Protein AF-W6XVP8-F1 (afdb_monomer_lite)

Foldseek 3Di:
DVVVVVVVVVVVVVCCCVVPCCPPPNVCCCVVPVNVVVVVVQDPVNVCVVPDDDPVVVVVVVVVVVVVVVVVVVVVVVCVVVVVVVD

InterPro domains:
  IPR020850 GTPase effector domain [PS51388] (1-86)

Sequence (87 aa):
ERAFYKDEIKYFVNAITKAVIERHLVAPLPKIILSPLVVTQVSEKEVDFVAAESPEITQQRLHLESRKSMLEKGLETFRETIGGLQR

Secondary structure (DSSP, 8-state):
-HHHHHHHHHHHHHHHIIIIIIIIIITTHHHHTS-HHHHHH--HHHHHHHHPPPHHHHHHHHHHHHHHHHHHHHHHHHHHHHHHTT-

Organism: Cochliobolus carbonum (strain 26-R-13) (NCBI:txid930089)

pLDDT: mean 89.01, std 11.64, range [47.59, 98.38]

Radius of gyration: 31.43 Å; chains: 1; bounding box: 62×31×89 Å

Structure (mmCIF, N/CA/C/O backbone):
data_AF-W6XVP8-F1
#
_entry.id   AF-W6XVP8-F1
#
loop_
_atom_site.group_PDB
_atom_site.id
_atom_site.type_symbol
_atom_site.label_atom_id
_atom_site.label_alt_id
_atom_site.label_comp_id
_atom_site.label_asym_id
_atom_site.label_entity_id
_atom_site.label_seq_id
_atom_site.pdbx_PDB_ins_code
_atom_site.Cartn_x
_atom_site.Cartn_y
_atom_site.Cartn_z
_atom_site.occupancy
_atom_site.B_iso_or_equiv
_atom_site.auth_seq_id
_atom_site.auth_comp_id
_atom_site.auth_asym_id
_atom_site.auth_atom_id
_atom_site.pdbx_PDB_model_num
ATOM 1 N N . GLU A 1 1 ? 27.264 17.119 -44.736 1.00 56.19 1 GLU A N 1
ATOM 2 C CA . GLU A 1 1 ? 27.313 15.846 -43.974 1.00 56.19 1 GLU A CA 1
ATOM 3 C C . GLU A 1 1 ? 27.020 15.984 -42.475 1.00 56.19 1 GLU A C 1
ATOM 5 O O . GLU A 1 1 ? 26.127 15.298 -42.001 1.00 56.19 1 GLU A O 1
ATOM 10 N N . ARG A 1 2 ? 27.661 16.892 -41.716 1.00 62.56 2 ARG A N 1
ATOM 11 C CA . ARG A 1 2 ? 27.416 17.033 -40.255 1.00 62.56 2 ARG A CA 1
ATOM 12 C C . ARG A 1 2 ? 25.971 17.377 -3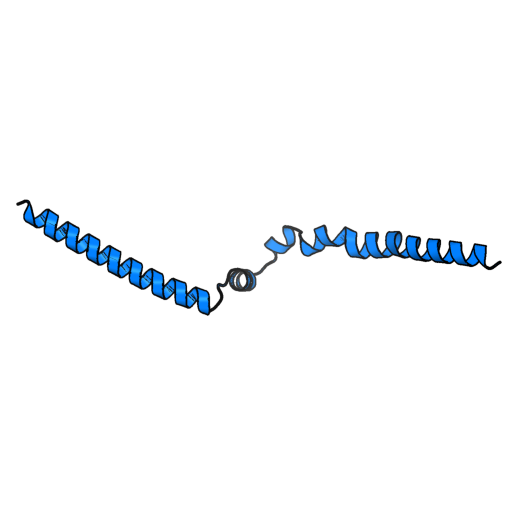9.846 1.00 62.56 2 ARG A C 1
ATOM 14 O O . ARG A 1 2 ? 25.542 16.977 -38.769 1.00 62.56 2 ARG A O 1
ATOM 21 N N . ALA A 1 3 ? 25.233 18.120 -40.675 1.00 67.81 3 ALA A N 1
ATOM 22 C CA . ALA A 1 3 ? 23.846 18.502 -40.385 1.00 67.81 3 ALA A CA 1
ATOM 23 C C . ALA A 1 3 ? 22.877 17.311 -40.490 1.00 67.81 3 ALA A C 1
ATOM 25 O O . ALA A 1 3 ? 22.086 17.099 -39.580 1.00 67.81 3 ALA A O 1
ATOM 26 N N . PHE A 1 4 ? 23.024 16.485 -41.532 1.00 69.38 4 PHE A N 1
ATOM 27 C CA . PHE A 1 4 ? 22.229 15.269 -41.725 1.00 69.38 4 PHE A CA 1
ATOM 28 C C . PHE A 1 4 ? 22.376 14.319 -40.530 1.00 69.38 4 PHE A C 1
ATOM 30 O O . PHE A 1 4 ? 21.395 13.913 -39.922 1.00 69.38 4 PHE A O 1
ATOM 37 N N . TYR A 1 5 ? 23.615 14.081 -40.097 1.00 80.94 5 TYR A N 1
ATOM 38 C CA . TYR A 1 5 ? 23.892 13.229 -38.941 1.00 80.94 5 TYR A CA 1
ATOM 39 C C . TYR A 1 5 ? 23.283 13.759 -37.629 1.00 80.94 5 TYR A C 1
ATOM 41 O O . TYR A 1 5 ? 22.829 12.989 -36.785 1.00 80.94 5 TYR A O 1
ATOM 49 N N . LYS A 1 6 ? 23.232 15.086 -37.452 1.00 83.12 6 LYS A N 1
ATOM 50 C CA . LYS A 1 6 ? 22.630 15.713 -36.267 1.00 83.12 6 LYS A CA 1
ATOM 51 C C . LYS A 1 6 ? 21.118 15.492 -36.206 1.00 83.12 6 LYS A C 1
ATOM 53 O O . LYS A 1 6 ? 20.582 15.320 -35.112 1.00 83.12 6 LYS A O 1
ATOM 58 N N . ASP A 1 7 ? 20.440 15.526 -37.345 1.00 88.69 7 ASP A N 1
ATOM 59 C CA . ASP A 1 7 ? 18.990 15.347 -37.393 1.00 88.69 7 ASP A CA 1
ATOM 60 C C . ASP A 1 7 ? 18.595 13.865 -37.326 1.00 88.69 7 ASP A C 1
ATOM 62 O O . ASP A 1 7 ? 17.656 13.533 -36.603 1.00 88.69 7 ASP A O 1
ATOM 66 N N . GLU A 1 8 ? 19.391 12.968 -37.913 1.00 91.19 8 GLU A N 1
ATOM 67 C CA . GLU A 1 8 ? 19.237 11.514 -37.750 1.00 91.19 8 GLU A CA 1
ATOM 68 C C . GLU A 1 8 ? 19.387 11.066 -36.287 1.00 91.19 8 GLU A C 1
ATOM 70 O O . GLU A 1 8 ? 18.596 10.262 -35.798 1.00 91.19 8 GLU A O 1
ATOM 75 N N . ILE A 1 9 ? 20.333 11.636 -35.528 1.00 93.06 9 ILE A N 1
ATOM 76 C CA . ILE A 1 9 ? 20.458 11.338 -34.089 1.00 93.06 9 ILE A CA 1
ATOM 77 C C . ILE A 1 9 ? 19.205 11.764 -33.318 1.00 93.06 9 ILE A C 1
ATOM 79 O O . ILE A 1 9 ? 18.712 11.013 -32.476 1.00 93.06 9 ILE A O 1
ATOM 83 N N . LYS A 1 10 ? 18.672 12.963 -33.581 1.00 93.06 10 LYS A N 1
ATOM 84 C CA . LYS A 1 10 ? 17.443 13.424 -32.911 1.00 93.06 10 LYS A CA 1
ATOM 85 C C . LYS A 1 10 ? 16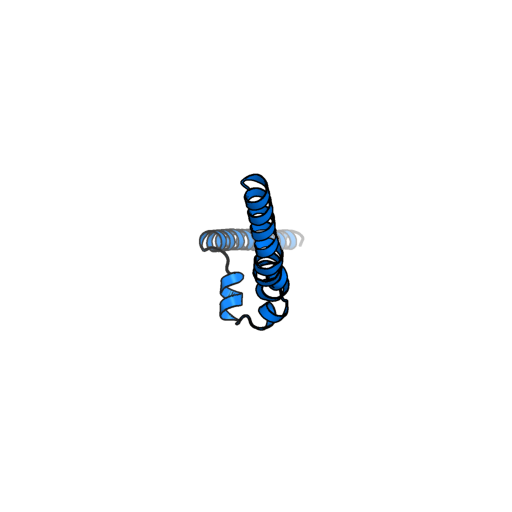.263 12.528 -33.263 1.00 93.06 10 LYS A C 1
ATOM 87 O O . LYS A 1 10 ? 15.458 12.216 -32.387 1.00 93.06 10 LYS A O 1
ATOM 92 N N . TYR A 1 11 ? 16.167 12.125 -34.530 1.00 94.62 11 TYR A N 1
ATOM 93 C CA . TYR A 1 11 ? 15.145 11.197 -34.985 1.00 94.62 11 TYR A CA 1
ATOM 94 C C . TYR A 1 11 ? 15.269 9.855 -34.265 1.00 94.62 11 TYR A C 1
ATOM 96 O O . TYR A 1 11 ? 14.281 9.390 -33.705 1.00 94.62 11 TYR A O 1
ATOM 104 N N . PHE A 1 12 ? 16.474 9.288 -34.192 1.00 95.12 12 PHE A N 1
ATOM 105 C CA . PHE A 1 12 ? 16.739 8.040 -33.483 1.00 95.12 12 PHE A CA 1
ATOM 106 C C . PHE A 1 12 ? 16.324 8.118 -32.011 1.00 95.12 12 PHE A C 1
ATOM 108 O O . PHE A 1 12 ? 15.558 7.276 -31.546 1.00 95.12 12 PHE A O 1
ATOM 115 N N . VAL A 1 13 ? 16.755 9.159 -31.290 1.00 96.12 13 VAL A N 1
ATOM 116 C CA . VAL A 1 13 ? 16.376 9.353 -29.881 1.00 96.12 13 VAL A CA 1
ATOM 117 C C . VAL A 1 13 ? 14.857 9.433 -29.742 1.00 96.12 13 VAL A C 1
ATOM 119 O O . VAL A 1 13 ? 14.277 8.726 -28.926 1.00 96.12 13 VAL A O 1
ATOM 122 N N . ASN A 1 14 ? 14.191 10.237 -30.571 1.00 96.06 14 ASN A N 1
ATOM 123 C CA . ASN A 1 14 ? 12.737 10.378 -30.535 1.00 96.06 14 ASN A CA 1
ATOM 124 C C . ASN A 1 14 ? 12.010 9.064 -30.880 1.00 96.06 14 ASN A C 1
ATOM 126 O O . ASN A 1 14 ? 11.005 8.732 -30.253 1.00 96.06 14 ASN A O 1
ATOM 130 N N . ALA A 1 15 ? 12.523 8.304 -31.847 1.00 96.31 15 ALA A N 1
ATOM 131 C CA . ALA A 1 15 ? 11.971 7.016 -32.240 1.00 96.31 15 ALA A CA 1
ATOM 132 C C . ALA A 1 15 ? 12.083 5.998 -31.102 1.00 96.31 15 ALA A C 1
ATOM 134 O O . ALA A 1 15 ? 11.090 5.354 -30.776 1.00 96.31 15 ALA A O 1
ATOM 135 N N . ILE A 1 16 ? 13.240 5.899 -30.444 1.00 97.31 16 ILE A N 1
ATOM 136 C CA . ILE A 1 16 ? 13.423 5.005 -29.294 1.00 97.31 16 ILE A CA 1
ATOM 137 C C . ILE A 1 16 ? 12.543 5.436 -28.119 1.00 97.31 16 ILE A C 1
ATOM 139 O O . ILE A 1 16 ? 11.854 4.598 -27.536 1.00 97.31 16 ILE A O 1
ATOM 143 N N . THR A 1 17 ? 12.495 6.731 -27.803 1.00 97.44 17 THR A N 1
ATOM 144 C CA . THR A 1 17 ? 11.649 7.234 -26.715 1.00 97.44 17 THR A CA 1
ATOM 145 C C . THR A 1 17 ? 10.185 6.870 -26.942 1.00 97.44 17 THR A C 1
ATOM 147 O O . THR A 1 17 ? 9.565 6.274 -26.067 1.00 97.44 17 THR A O 1
ATOM 150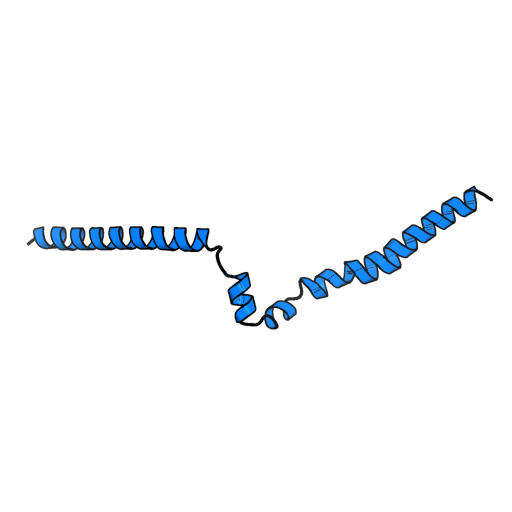 N N . LYS A 1 18 ? 9.636 7.130 -28.130 1.00 95.50 18 LYS A N 1
ATOM 151 C CA . LYS A 1 18 ? 8.214 6.872 -28.402 1.00 95.50 18 LYS A CA 1
ATOM 152 C C . LYS A 1 18 ? 7.905 5.394 -28.605 1.00 95.50 18 LYS A C 1
ATOM 154 O O . LYS A 1 18 ? 6.964 4.854 -28.026 1.00 95.50 18 LYS A O 1
ATOM 159 N N . ALA A 1 19 ? 8.676 4.732 -29.461 1.00 95.25 19 ALA A N 1
ATOM 160 C CA . ALA A 1 19 ? 8.365 3.374 -29.883 1.00 95.25 19 ALA A CA 1
ATOM 161 C C . ALA A 1 19 ? 8.739 2.338 -28.826 1.00 95.25 19 ALA A C 1
ATOM 163 O O . ALA A 1 19 ? 8.078 1.308 -28.759 1.00 95.25 19 ALA A O 1
ATOM 164 N N . VAL A 1 20 ? 9.765 2.599 -28.011 1.00 95.31 20 VAL A N 1
ATOM 165 C CA . VAL A 1 20 ? 10.262 1.643 -27.017 1.00 95.31 20 VAL A CA 1
ATOM 166 C C . VAL A 1 20 ? 9.859 2.070 -25.614 1.00 95.31 20 VAL A C 1
ATOM 168 O O . VAL A 1 20 ? 9.112 1.353 -24.953 1.00 95.31 20 VAL A O 1
ATOM 171 N N . ILE A 1 21 ? 10.304 3.243 -25.161 1.00 95.88 21 ILE A N 1
ATOM 172 C CA . ILE A 1 21 ? 10.119 3.650 -23.762 1.00 95.88 21 ILE A CA 1
ATOM 173 C C . ILE A 1 21 ? 8.639 3.914 -23.474 1.00 95.88 21 ILE A C 1
ATOM 175 O O . ILE A 1 21 ? 8.040 3.243 -22.636 1.00 95.88 21 ILE A O 1
ATOM 179 N N . GLU A 1 22 ? 8.013 4.841 -24.194 1.00 95.94 22 GLU A N 1
ATOM 180 C CA . GLU A 1 22 ? 6.617 5.205 -23.952 1.00 95.94 22 GLU A CA 1
ATOM 181 C C . GLU A 1 22 ? 5.685 4.015 -24.190 1.00 95.94 22 GLU A C 1
ATOM 183 O O . GLU A 1 22 ? 4.847 3.706 -23.345 1.00 95.94 22 GLU A O 1
ATOM 188 N N . ARG A 1 23 ? 5.851 3.298 -25.306 1.00 94.75 23 ARG A N 1
ATOM 189 C CA . ARG A 1 23 ? 4.946 2.204 -25.678 1.00 94.75 23 ARG A CA 1
ATOM 190 C C . ARG A 1 23 ? 5.102 0.949 -24.821 1.00 94.75 23 ARG A C 1
ATOM 192 O O . ARG A 1 23 ? 4.091 0.328 -24.498 1.00 94.75 23 ARG A O 1
ATOM 199 N N . HIS A 1 24 ? 6.329 0.538 -24.503 1.00 93.44 24 HIS A N 1
ATOM 200 C CA . HIS A 1 24 ? 6.574 -0.758 -23.860 1.00 93.44 24 HIS A CA 1
ATOM 201 C C . HIS A 1 24 ? 6.928 -0.656 -22.382 1.00 93.44 24 HIS A C 1
ATOM 203 O O . HIS A 1 24 ? 6.703 -1.624 -21.663 1.00 93.44 24 HIS A O 1
ATOM 209 N N . LEU A 1 25 ? 7.437 0.487 -21.916 1.00 91.25 25 LEU A N 1
ATOM 210 C CA . LEU A 1 25 ? 7.768 0.670 -20.503 1.00 91.25 25 LEU A CA 1
ATOM 211 C C . LEU A 1 25 ? 6.705 1.478 -19.769 1.00 91.25 25 LEU A C 1
ATOM 213 O O . LEU A 1 25 ? 6.335 1.082 -18.675 1.00 91.25 25 LEU A O 1
ATOM 217 N N . VAL A 1 26 ? 6.189 2.567 -20.354 1.00 93.31 26 VAL A N 1
ATOM 218 C CA . VAL A 1 26 ? 5.270 3.486 -19.652 1.00 93.31 26 VAL A CA 1
ATOM 219 C C . VAL A 1 26 ? 3.798 3.114 -19.849 1.00 93.31 26 VAL A C 1
ATOM 221 O O . VAL A 1 26 ? 3.065 2.956 -18.874 1.00 93.31 26 VAL A O 1
ATOM 224 N N . ALA A 1 27 ? 3.346 2.943 -21.094 1.00 93.06 27 ALA A N 1
ATOM 225 C CA . ALA A 1 27 ? 1.942 2.675 -21.416 1.00 93.06 27 ALA A CA 1
ATOM 226 C C . ALA A 1 27 ? 1.355 1.414 -20.741 1.00 93.06 27 ALA A C 1
ATOM 228 O O . ALA A 1 27 ? 0.158 1.418 -20.441 1.00 93.06 27 ALA A O 1
ATOM 229 N N . PRO A 1 28 ? 2.130 0.343 -20.464 1.00 91.31 28 PRO A N 1
ATOM 230 C CA . PRO A 1 28 ? 1.608 -0.817 -19.743 1.00 91.31 28 PRO A CA 1
ATOM 231 C C . PRO A 1 28 ? 1.471 -0.616 -18.228 1.00 91.31 28 PRO A C 1
ATOM 233 O O . PRO A 1 28 ? 0.695 -1.345 -17.611 1.00 91.31 28 PRO A O 1
ATOM 236 N N . LEU A 1 29 ? 2.171 0.349 -17.613 1.00 89.12 29 LEU A N 1
ATOM 237 C CA . LEU A 1 29 ? 2.219 0.494 -16.148 1.00 89.12 29 LEU A CA 1
ATOM 238 C C . LEU A 1 29 ? 0.839 0.613 -15.495 1.00 89.12 29 LEU A C 1
ATOM 240 O O . LEU A 1 29 ? 0.620 -0.083 -14.506 1.00 89.12 29 LEU A O 1
ATOM 244 N N . PRO A 1 30 ? -0.130 1.385 -16.026 1.00 86.75 30 PRO A N 1
ATOM 245 C CA . PRO A 1 30 ? -1.458 1.447 -15.421 1.00 86.75 30 PRO A CA 1
ATOM 246 C C . PRO A 1 30 ? -2.168 0.087 -15.393 1.00 86.75 30 PRO A C 1
ATOM 248 O O . PRO A 1 30 ? -2.909 -0.201 -14.461 1.00 86.75 30 PRO A O 1
ATOM 251 N N . LYS A 1 31 ? -1.918 -0.779 -16.385 1.00 84.25 31 LYS A N 1
ATOM 252 C CA . LYS A 1 31 ? -2.492 -2.133 -16.440 1.00 84.25 31 LYS A CA 1
ATOM 253 C C . LYS A 1 31 ? -1.755 -3.136 -15.554 1.00 84.25 31 LYS A C 1
ATOM 255 O O . LYS A 1 31 ? -2.340 -4.152 -15.205 1.00 84.25 31 LYS A O 1
ATOM 260 N N . ILE A 1 32 ? -0.485 -2.894 -15.241 1.00 82.12 32 ILE A N 1
ATOM 261 C CA . ILE A 1 32 ? 0.339 -3.819 -14.451 1.00 82.12 32 ILE A CA 1
ATOM 262 C C . ILE A 1 32 ? 0.302 -3.442 -12.969 1.00 82.12 32 ILE A C 1
ATOM 264 O O . ILE A 1 32 ? 0.089 -4.302 -12.130 1.00 82.12 32 ILE A O 1
ATOM 268 N N . ILE A 1 33 ? 0.490 -2.162 -12.647 1.00 77.44 33 ILE A N 1
ATOM 269 C CA . ILE A 1 33 ? 0.659 -1.669 -11.273 1.00 77.44 33 ILE A CA 1
ATOM 270 C C . ILE A 1 33 ? -0.679 -1.244 -10.664 1.00 77.44 33 ILE A C 1
ATOM 272 O O . ILE A 1 33 ? -0.932 -1.495 -9.493 1.00 77.44 33 ILE A O 1
ATOM 276 N N . LEU A 1 34 ? -1.545 -0.601 -11.453 1.00 70.38 34 LEU A N 1
ATOM 277 C CA . LEU A 1 34 ? -2.802 -0.013 -10.972 1.00 70.38 34 LEU A CA 1
ATOM 278 C C . LEU A 1 34 ? -4.032 -0.843 -11.362 1.00 70.38 34 LEU A C 1
ATOM 280 O O . LEU A 1 34 ? -5.158 -0.349 -11.312 1.00 70.38 34 LEU A O 1
ATOM 284 N N . SER A 1 35 ? -3.834 -2.095 -11.781 1.00 82.38 35 SER A N 1
ATOM 285 C CA . SER A 1 35 ? -4.954 -2.953 -12.151 1.00 82.38 35 SER A CA 1
ATOM 286 C C . SER A 1 35 ? -5.691 -3.445 -10.905 1.00 82.38 35 SER A C 1
ATOM 288 O O . SER A 1 35 ? -5.069 -4.067 -10.042 1.00 82.38 35 SER A O 1
ATOM 290 N N . PRO A 1 36 ? -7.024 -3.273 -10.828 1.00 82.31 36 PRO A N 1
ATOM 291 C CA . PRO A 1 36 ? -7.833 -3.826 -9.742 1.00 82.31 36 PRO A CA 1
ATOM 292 C C . PRO A 1 36 ? -7.714 -5.350 -9.610 1.00 82.31 36 PRO A C 1
ATOM 294 O O . PRO A 1 36 ? -7.942 -5.893 -8.535 1.00 82.31 36 PRO A O 1
ATOM 297 N N . LEU A 1 37 ? -7.316 -6.048 -10.683 1.00 84.25 37 LEU A N 1
ATOM 298 C CA . LEU A 1 37 ? -7.062 -7.490 -10.640 1.00 84.25 37 LEU A CA 1
ATOM 299 C C . LEU A 1 37 ? -5.887 -7.836 -9.721 1.00 84.25 37 LEU A C 1
ATOM 301 O O . LEU A 1 37 ? -5.915 -8.883 -9.084 1.00 84.25 37 LEU A O 1
ATOM 305 N N . VAL A 1 38 ? -4.887 -6.958 -9.604 1.00 82.31 38 VAL A N 1
ATOM 306 C CA . VAL A 1 38 ? -3.765 -7.169 -8.679 1.00 82.31 38 VAL A CA 1
ATOM 307 C C . VAL A 1 38 ? -4.274 -7.188 -7.244 1.00 82.31 38 VAL A C 1
ATOM 309 O O . VAL A 1 38 ? -3.904 -8.082 -6.497 1.00 82.31 38 VAL A O 1
ATOM 312 N N . VAL A 1 39 ? -5.203 -6.292 -6.887 1.00 80.94 39 VAL A N 1
ATOM 313 C CA . VAL A 1 39 ? -5.818 -6.248 -5.548 1.00 80.94 39 VAL A CA 1
ATOM 314 C C . VAL A 1 39 ? -6.515 -7.568 -5.211 1.00 80.94 39 VAL A C 1
ATOM 316 O O . VAL A 1 39 ? -6.394 -8.051 -4.093 1.00 80.94 39 VAL A O 1
ATOM 319 N N . THR A 1 40 ? -7.184 -8.199 -6.184 1.00 84.38 40 THR A N 1
ATOM 320 C CA . THR A 1 40 ? -7.834 -9.508 -5.972 1.00 84.38 40 THR A CA 1
ATOM 321 C C . THR A 1 40 ? -6.857 -10.669 -5.777 1.00 84.38 40 THR A C 1
ATOM 323 O O . THR A 1 40 ? -7.263 -11.735 -5.327 1.00 84.38 40 THR A O 1
ATOM 326 N N . GLN A 1 41 ? -5.586 -10.480 -6.136 1.00 87.88 41 GLN A N 1
ATOM 327 C CA . GLN A 1 41 ? -4.533 -11.491 -6.025 1.00 87.88 41 GLN A CA 1
ATOM 328 C C . GLN A 1 41 ? -3.675 -11.313 -4.767 1.00 87.88 41 GLN A C 1
ATOM 330 O O . GLN A 1 41 ? -2.849 -12.178 -4.485 1.00 87.88 41 GLN A O 1
ATOM 335 N N . VAL A 1 42 ? -3.864 -10.220 -4.020 1.00 88.88 42 VAL A N 1
ATOM 336 C CA . VAL A 1 42 ? -3.159 -9.972 -2.759 1.00 88.88 42 VAL A CA 1
ATOM 337 C C . VAL A 1 42 ? -3.656 -10.968 -1.715 1.00 88.88 42 VAL A C 1
ATOM 339 O O . VAL A 1 42 ? -4.856 -11.078 -1.460 1.00 88.88 42 VAL A O 1
ATOM 342 N N . SER A 1 43 ? -2.732 -11.709 -1.113 1.00 94.06 43 SER A N 1
ATOM 343 C CA . SER A 1 43 ? -3.051 -12.659 -0.047 1.00 94.06 43 SER A CA 1
ATOM 344 C C . SER A 1 43 ? -3.433 -11.943 1.250 1.00 94.06 43 SER A C 1
ATOM 346 O O . SER A 1 43 ? -3.007 -10.817 1.492 1.00 94.06 43 SER A O 1
ATOM 348 N N . GLU A 1 44 ? -4.166 -12.618 2.140 1.00 93.19 44 GLU A N 1
ATOM 349 C CA . GLU A 1 44 ? -4.532 -12.057 3.454 1.00 93.19 44 GLU A CA 1
ATOM 350 C C . GLU A 1 44 ? -3.313 -11.527 4.224 1.00 93.19 44 GLU A C 1
ATOM 352 O O . GLU A 1 44 ? -3.359 -10.435 4.772 1.00 93.19 44 GLU A O 1
ATOM 357 N N . LYS A 1 45 ? -2.175 -12.232 4.172 1.00 94.81 45 LYS A N 1
ATOM 358 C CA . LYS A 1 45 ? -0.933 -11.798 4.834 1.00 94.81 45 LYS A CA 1
ATOM 359 C C . LYS A 1 45 ? -0.366 -10.500 4.263 1.00 94.81 45 LYS A C 1
ATOM 361 O O . LYS A 1 45 ? 0.201 -9.699 4.998 1.00 94.81 45 LYS A O 1
ATOM 366 N N . GLU A 1 46 ? -0.456 -10.316 2.951 1.00 93.38 46 GLU A N 1
ATOM 367 C CA . GLU A 1 46 ? -0.001 -9.089 2.297 1.00 93.38 46 GLU A CA 1
ATOM 368 C C . GLU A 1 46 ? -0.971 -7.939 2.565 1.00 93.38 46 GLU A C 1
ATOM 370 O O . GLU A 1 46 ? -0.524 -6.814 2.777 1.00 93.38 46 GLU A O 1
ATOM 375 N N . VAL A 1 47 ? -2.278 -8.219 2.626 1.00 92.38 47 VAL A N 1
ATOM 376 C CA . VAL A 1 47 ? -3.280 -7.242 3.071 1.00 92.38 47 VAL A CA 1
ATOM 377 C C . VAL A 1 47 ? -2.985 -6.803 4.503 1.00 92.38 47 VAL A C 1
ATOM 379 O O . VAL A 1 47 ? -2.887 -5.603 4.745 1.00 92.38 47 VAL A O 1
ATOM 382 N N . ASP A 1 48 ? -2.771 -7.747 5.421 1.00 93.75 48 ASP A N 1
ATOM 383 C CA . ASP A 1 48 ? -2.427 -7.464 6.817 1.00 93.75 48 ASP A CA 1
ATOM 384 C C . ASP A 1 48 ? -1.160 -6.616 6.917 1.00 93.75 48 ASP A C 1
ATOM 386 O O . ASP A 1 48 ? -1.110 -5.664 7.687 1.00 93.75 48 ASP A O 1
ATOM 390 N N . PHE A 1 49 ? -0.144 -6.926 6.110 1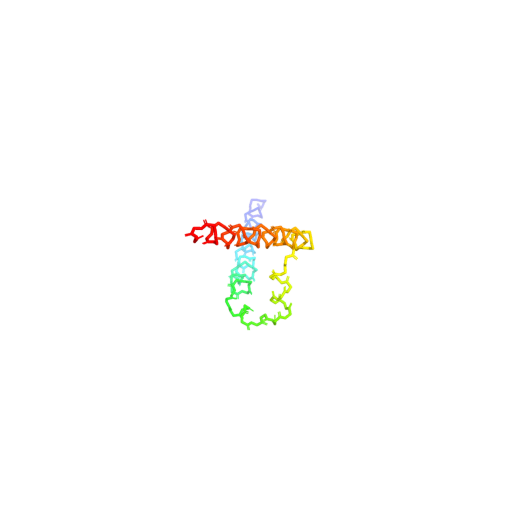.00 93.62 49 PHE A N 1
ATOM 391 C CA . PHE A 1 49 ? 1.100 -6.167 6.078 1.00 93.62 49 PHE A CA 1
ATOM 392 C C . PHE A 1 49 ? 0.909 -4.737 5.554 1.00 93.62 49 PHE A C 1
ATOM 394 O O . PHE A 1 49 ? 1.432 -3.797 6.147 1.00 93.62 49 PHE A O 1
ATOM 401 N N . VAL A 1 50 ? 0.164 -4.553 4.459 1.00 91.81 50 VAL A N 1
ATOM 402 C CA . VAL A 1 50 ? -0.091 -3.227 3.866 1.00 91.81 50 VAL A CA 1
ATOM 403 C C . VAL A 1 50 ? -0.990 -2.377 4.765 1.00 91.81 50 VAL A C 1
ATOM 405 O O . VAL A 1 50 ? -0.810 -1.163 4.843 1.00 91.81 50 VAL A O 1
ATOM 408 N N . ALA A 1 51 ? -1.952 -3.005 5.439 1.00 92.44 51 ALA A N 1
ATOM 409 C CA . ALA A 1 51 ? -2.867 -2.344 6.361 1.00 92.44 51 ALA A CA 1
ATOM 410 C C . ALA A 1 51 ? -2.285 -2.165 7.773 1.00 92.44 51 ALA A C 1
ATOM 412 O O . ALA A 1 51 ? 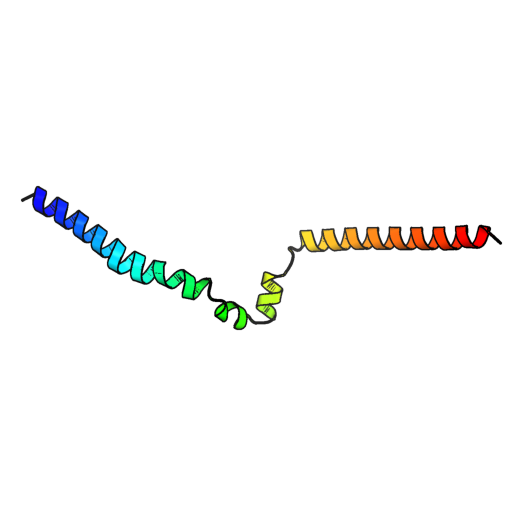-2.902 -1.487 8.596 1.00 92.44 51 ALA A O 1
ATOM 413 N N . ALA A 1 52 ? -1.126 -2.762 8.071 1.00 94.88 52 ALA A N 1
ATOM 414 C CA . ALA A 1 52 ? -0.515 -2.674 9.385 1.00 94.88 52 ALA A CA 1
ATOM 415 C C . ALA A 1 52 ? -0.118 -1.231 9.721 1.00 94.88 52 ALA A C 1
ATOM 417 O O . ALA A 1 52 ? 0.545 -0.529 8.956 1.00 94.88 52 ALA A O 1
ATOM 418 N N . GLU A 1 53 ? -0.482 -0.811 10.928 1.00 95.94 53 GLU A N 1
ATOM 419 C CA . GLU A 1 53 ? 0.043 0.406 11.533 1.00 95.94 53 GLU A CA 1
ATOM 420 C C . GLU A 1 53 ? 1.525 0.213 11.891 1.00 95.94 53 GLU A C 1
ATOM 422 O O . GLU A 1 53 ? 1.972 -0.895 12.207 1.00 95.94 53 GLU A O 1
ATOM 427 N N . SER A 1 54 ? 2.295 1.306 11.917 1.00 96.19 54 SER A N 1
ATOM 428 C CA . SER A 1 54 ? 3.639 1.237 12.492 1.00 96.19 54 SER A CA 1
ATOM 429 C C . SER A 1 54 ? 3.561 0.886 13.989 1.00 96.19 54 SER A C 1
ATOM 431 O O . SER A 1 54 ? 2.542 1.167 14.644 1.00 96.19 54 SER A O 1
ATOM 433 N N . PRO A 1 55 ? 4.618 0.294 14.574 1.00 96.25 55 PRO A N 1
ATOM 434 C CA . PRO A 1 55 ? 4.633 -0.044 15.995 1.00 96.25 55 PRO A CA 1
ATOM 435 C C . PRO A 1 55 ? 4.349 1.163 16.895 1.00 96.25 55 PRO A C 1
ATOM 437 O O . PRO A 1 55 ? 3.617 1.048 17.874 1.00 96.25 55 PRO A O 1
ATOM 440 N N . GLU A 1 56 ? 4.873 2.336 16.542 1.00 97.69 56 GLU A N 1
ATOM 441 C CA . GLU A 1 56 ? 4.708 3.578 17.299 1.00 97.69 56 GLU A CA 1
ATOM 442 C C . GLU A 1 56 ? 3.244 4.025 17.319 1.00 97.69 56 GLU A C 1
ATOM 444 O O . GLU A 1 56 ? 2.700 4.319 18.387 1.00 97.69 56 GLU A O 1
ATOM 449 N N . ILE A 1 57 ? 2.587 4.015 16.154 1.00 97.69 57 ILE A N 1
ATOM 450 C CA . ILE A 1 57 ? 1.167 4.366 16.028 1.00 97.69 57 ILE A CA 1
ATOM 451 C C . ILE A 1 57 ? 0.300 3.349 16.766 1.00 97.69 57 ILE A C 1
ATOM 453 O O . ILE A 1 57 ? -0.605 3.741 17.503 1.00 97.69 57 ILE A O 1
ATOM 457 N N . THR A 1 58 ? 0.634 2.061 16.666 1.00 97.69 58 THR A N 1
ATOM 458 C CA . THR A 1 58 ? -0.065 0.998 17.397 1.00 97.69 58 THR A CA 1
ATOM 459 C C . THR A 1 58 ? -0.004 1.240 18.908 1.00 97.69 58 THR A C 1
ATOM 461 O O . THR A 1 58 ? -1.029 1.189 19.590 1.00 97.69 58 THR A O 1
ATOM 464 N N . GLN A 1 59 ? 1.180 1.548 19.452 1.00 98.06 59 GLN A N 1
ATOM 465 C CA . GLN A 1 59 ? 1.344 1.836 20.882 1.00 98.06 59 GLN A CA 1
ATOM 466 C C . GLN A 1 59 ? 0.591 3.100 21.304 1.00 98.06 59 GLN A C 1
ATOM 468 O O . GLN A 1 59 ? -0.074 3.111 22.343 1.00 98.06 59 GLN A O 1
ATOM 473 N N . GLN A 1 60 ? 0.643 4.153 20.488 1.00 98.19 60 GLN A N 1
ATOM 474 C CA . GLN A 1 60 ? -0.092 5.383 20.758 1.00 98.19 60 GLN A CA 1
ATOM 475 C C . GLN A 1 60 ? -1.607 5.140 20.766 1.00 98.19 60 GLN A C 1
ATOM 477 O O . GLN A 1 60 ? -2.295 5.598 21.681 1.00 98.19 60 GLN A O 1
ATOM 482 N N . ARG A 1 61 ? -2.124 4.374 19.798 1.00 97.88 61 ARG A N 1
ATOM 483 C CA . ARG A 1 61 ? -3.536 3.988 19.728 1.00 97.88 61 ARG A CA 1
ATOM 484 C C . ARG A 1 61 ? -3.952 3.199 20.967 1.00 97.88 61 ARG A C 1
ATOM 486 O O . ARG A 1 61 ? -4.953 3.544 21.589 1.00 97.88 61 ARG A O 1
ATOM 493 N N . LEU A 1 62 ? -3.163 2.204 21.379 1.00 98.25 62 LEU A N 1
ATOM 494 C CA . LEU A 1 62 ? -3.426 1.417 22.591 1.00 98.25 62 LEU A CA 1
ATOM 495 C C . LEU A 1 62 ? -3.452 2.286 23.857 1.00 98.25 62 LEU A C 1
ATOM 497 O O . LEU A 1 62 ? -4.344 2.137 24.696 1.00 98.25 62 LEU A O 1
ATOM 501 N N . HIS A 1 63 ? -2.509 3.221 23.991 1.00 98.12 63 HIS A N 1
ATOM 502 C CA . HIS A 1 63 ? -2.469 4.143 25.124 1.00 98.12 63 HIS A CA 1
ATOM 503 C C . HIS A 1 63 ? -3.719 5.035 25.185 1.00 98.12 63 HIS A C 1
ATOM 505 O O . HIS A 1 63 ? -4.314 5.209 26.252 1.00 98.12 63 HIS A O 1
ATOM 511 N N . LEU A 1 64 ? -4.134 5.591 24.044 1.00 98.38 64 LEU A N 1
ATOM 512 C CA . LEU A 1 64 ? -5.300 6.468 23.964 1.00 98.38 64 LEU A CA 1
ATOM 513 C C . LEU A 1 64 ? -6.614 5.712 24.190 1.00 98.38 64 LEU A C 1
ATOM 515 O O . LEU A 1 64 ? -7.462 6.209 24.928 1.00 98.38 64 LEU A O 1
ATOM 519 N N . GLU A 1 65 ? -6.761 4.504 23.642 1.00 98.38 65 GLU A N 1
ATOM 520 C CA . GLU A 1 65 ? -7.935 3.652 23.883 1.00 98.38 65 GLU A CA 1
ATOM 521 C C . GLU A 1 65 ? -8.073 3.274 25.362 1.00 98.38 65 GLU A C 1
ATOM 523 O O . GLU A 1 65 ? -9.164 3.344 25.929 1.00 98.38 65 GLU A O 1
ATOM 528 N N . SER A 1 66 ? -6.960 2.968 26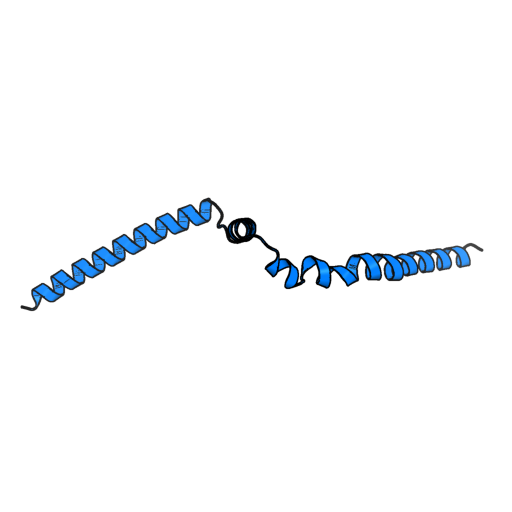.035 1.00 98.19 66 SER A N 1
ATOM 529 C CA . SER A 1 66 ? -6.964 2.719 27.481 1.00 98.19 66 SER A CA 1
ATOM 530 C C . SER A 1 66 ? -7.482 3.931 28.265 1.00 98.19 66 SER A C 1
ATOM 532 O O . SER A 1 66 ? -8.383 3.811 29.101 1.00 98.19 66 SER A O 1
ATOM 534 N N . ARG A 1 67 ? -6.986 5.135 27.946 1.00 98.12 67 ARG A N 1
ATOM 535 C CA . ARG A 1 67 ? -7.438 6.375 28.598 1.00 98.12 67 ARG A CA 1
ATOM 536 C C . ARG A 1 67 ? -8.903 6.682 28.312 1.00 98.12 67 ARG A C 1
ATOM 538 O O . ARG A 1 67 ? -9.618 7.086 29.226 1.00 98.12 67 ARG A O 1
ATOM 545 N N . LYS A 1 68 ? -9.349 6.482 27.073 1.00 98.38 68 LYS A N 1
ATOM 546 C CA . LYS A 1 68 ? -10.752 6.643 26.685 1.00 98.38 68 LYS A CA 1
ATOM 547 C C . LYS A 1 68 ? -11.645 5.709 27.501 1.00 98.38 68 LYS A C 1
ATOM 549 O O . LYS A 1 68 ? -12.566 6.191 28.152 1.00 98.38 68 LYS A O 1
ATOM 554 N N . SER A 1 69 ? -11.307 4.420 27.568 1.00 98.38 69 SER A N 1
ATOM 555 C CA . SER A 1 69 ? -12.066 3.435 28.349 1.00 98.38 69 SER A CA 1
ATOM 556 C C . SER A 1 69 ? -12.148 3.804 29.835 1.00 98.38 69 SER A C 1
ATOM 558 O O . SER A 1 69 ? -13.208 3.681 30.448 1.00 98.38 69 SER A O 1
ATOM 560 N N . MET A 1 70 ? -11.055 4.298 30.427 1.00 97.81 70 MET A N 1
ATOM 561 C CA . MET A 1 70 ? -11.065 4.780 31.814 1.00 97.81 70 MET A CA 1
ATOM 562 C C . MET A 1 70 ? -12.029 5.955 32.016 1.00 97.81 70 MET A C 1
ATOM 564 O O . MET A 1 70 ? -12.774 5.975 32.995 1.00 97.81 70 MET A O 1
ATOM 568 N N . LEU A 1 71 ? -12.015 6.930 31.105 1.00 97.81 71 LEU A N 1
ATOM 569 C CA . LEU A 1 71 ? -12.886 8.103 31.184 1.00 97.81 71 LEU A CA 1
ATOM 570 C C . LEU A 1 71 ? -14.361 7.733 30.986 1.00 97.81 71 LEU A C 1
ATOM 572 O O . LEU A 1 71 ? -15.213 8.244 31.710 1.00 97.81 71 LEU A O 1
ATOM 576 N N . GLU A 1 72 ? -14.659 6.823 30.059 1.00 97.88 72 GLU A N 1
ATOM 577 C CA . GLU A 1 72 ? -16.016 6.325 29.812 1.00 97.88 72 GLU A CA 1
ATOM 578 C C . GLU A 1 72 ? -16.581 5.603 31.041 1.00 97.88 72 GLU A C 1
ATOM 580 O O . GLU A 1 72 ? -17.680 5.932 31.487 1.00 97.88 72 GLU A O 1
ATOM 585 N N . LYS A 1 73 ? -15.796 4.711 31.663 1.00 96.88 73 LYS A N 1
ATOM 586 C CA . LYS A 1 73 ? -16.179 4.034 32.915 1.00 96.88 73 LYS A CA 1
ATOM 587 C C . LYS A 1 73 ? -16.395 5.015 34.063 1.00 96.88 73 LYS A C 1
ATOM 589 O O . LYS A 1 73 ? -17.353 4.884 34.823 1.00 96.88 73 LYS A O 1
ATOM 594 N N . GLY A 1 74 ? -15.516 6.011 34.194 1.00 95.62 74 GLY A N 1
ATOM 595 C CA . GLY A 1 74 ? -15.673 7.064 35.196 1.00 95.62 74 GLY A CA 1
ATOM 596 C C . GLY A 1 74 ? -16.981 7.832 35.001 1.00 95.62 74 GLY A C 1
ATOM 597 O O . GLY A 1 74 ? -17.726 8.028 35.957 1.00 95.62 74 GLY A O 1
ATOM 598 N N . LEU A 1 75 ? -17.300 8.209 33.759 1.00 95.00 75 LEU A N 1
ATOM 599 C CA . LEU A 1 75 ? -18.541 8.908 33.426 1.00 95.00 75 LEU A CA 1
ATOM 600 C C . LEU A 1 75 ? -19.787 8.062 33.723 1.00 95.00 75 LEU A C 1
ATOM 602 O O . LEU A 1 75 ? -20.756 8.588 34.269 1.00 95.00 75 LEU A O 1
ATOM 606 N N . GLU A 1 76 ? -19.771 6.778 33.370 1.00 94.75 76 GLU A N 1
ATOM 607 C CA . GLU A 1 76 ? -20.848 5.833 33.686 1.00 94.75 76 GLU A CA 1
ATOM 608 C C . GLU A 1 76 ? -21.074 5.740 35.200 1.00 94.75 76 GLU A C 1
ATOM 610 O O . GLU A 1 76 ? -22.188 5.964 35.671 1.00 94.75 76 GLU A O 1
ATOM 615 N N . THR A 1 77 ? -19.995 5.588 35.971 1.00 94.06 77 THR A N 1
ATOM 616 C CA . THR A 1 77 ? -20.040 5.556 37.443 1.00 94.06 77 THR A CA 1
ATOM 617 C C . THR A 1 77 ? -20.622 6.857 38.024 1.00 94.06 77 THR A C 1
ATOM 619 O O . THR A 1 77 ? -21.451 6.837 38.938 1.00 94.06 77 THR A O 1
ATOM 622 N N . PHE A 1 78 ? -20.236 8.019 37.483 1.00 92.38 78 PHE A N 1
ATOM 623 C CA . PHE A 1 78 ? -20.818 9.306 37.884 1.00 92.38 78 PHE A CA 1
ATOM 624 C C . PHE A 1 78 ? -22.314 9.398 37.559 1.00 92.38 78 PHE A C 1
ATOM 626 O O . PHE A 1 78 ? -23.087 9.924 38.357 1.00 92.38 78 PHE A O 1
ATOM 633 N N . ARG A 1 79 ? -22.754 8.884 36.406 1.00 89.44 79 ARG A N 1
ATOM 634 C CA . ARG A 1 79 ? -24.180 8.873 36.046 1.00 89.44 79 ARG A CA 1
ATOM 635 C C . ARG A 1 79 ? -24.998 7.976 36.965 1.00 89.44 79 ARG A C 1
ATOM 637 O O . ARG A 1 79 ? -26.075 8.391 37.383 1.00 89.44 79 ARG A O 1
ATOM 644 N N . GLU A 1 80 ? -24.500 6.792 37.300 1.00 89.94 80 GLU A N 1
ATOM 645 C CA . GLU A 1 80 ? -25.178 5.870 38.218 1.00 89.94 80 GLU A CA 1
ATOM 646 C C . GLU A 1 80 ? -25.338 6.479 39.615 1.00 89.94 80 GLU A C 1
ATOM 648 O O . GLU A 1 80 ? -26.421 6.439 40.198 1.00 89.94 80 GLU A O 1
ATOM 653 N N . THR A 1 81 ? -24.287 7.115 40.131 1.00 85.69 81 THR A N 1
ATOM 654 C CA . THR A 1 81 ? -24.314 7.758 41.453 1.00 85.69 81 THR A CA 1
ATOM 655 C C . THR A 1 81 ? -25.216 8.994 41.491 1.00 85.69 81 THR A C 1
ATOM 657 O O . THR A 1 81 ? -25.975 9.159 42.444 1.00 85.69 81 THR A O 1
ATOM 660 N N . ILE A 1 82 ? -25.214 9.833 40.449 1.00 80.69 82 ILE A N 1
ATOM 661 C CA . ILE A 1 82 ? -26.107 11.004 40.357 1.00 80.69 82 ILE A CA 1
ATOM 662 C C . ILE A 1 82 ? -27.568 10.585 40.122 1.00 80.69 82 ILE A C 1
ATOM 664 O O . ILE A 1 82 ? -28.472 11.171 40.713 1.00 80.69 82 ILE A O 1
ATOM 668 N N . GLY A 1 83 ? -27.817 9.550 39.315 1.00 67.19 83 GLY A N 1
ATOM 669 C CA . GLY A 1 83 ? -29.153 8.971 39.131 1.00 67.19 83 GLY A CA 1
ATOM 670 C C . GLY A 1 83 ? -29.687 8.275 40.390 1.00 67.19 83 GLY A C 1
ATOM 671 O O . GLY A 1 83 ? -30.896 8.257 40.615 1.00 67.19 83 GLY A O 1
ATOM 672 N N . GLY A 1 84 ? -28.795 7.757 41.240 1.00 59.16 84 GLY A N 1
ATOM 673 C CA . GLY A 1 84 ? -29.118 7.218 42.564 1.00 59.16 84 GLY A CA 1
ATOM 674 C C . GLY A 1 84 ? -29.379 8.282 43.638 1.00 59.16 84 GLY A C 1
ATOM 675 O O . GLY A 1 84 ? -30.088 7.997 44.597 1.00 59.16 84 GLY A O 1
ATOM 676 N N . LEU A 1 85 ? -28.867 9.507 43.469 1.00 55.75 85 LEU A N 1
ATOM 677 C CA . LEU A 1 85 ? -29.085 10.644 44.380 1.00 55.75 85 LEU A CA 1
ATOM 678 C C . LEU A 1 85 ? -30.456 11.328 44.211 1.00 55.75 85 LEU A C 1
ATOM 680 O O . LEU A 1 85 ? -30.809 12.179 45.022 1.00 55.75 85 LEU A O 1
ATOM 684 N N . GLN A 1 86 ? -31.229 10.984 43.174 1.00 52.56 86 GLN A N 1
ATOM 685 C CA . GLN A 1 86 ? -32.570 11.536 42.922 1.00 52.56 86 GLN A CA 1
ATOM 686 C C . GLN A 1 86 ? -33.724 10.669 43.472 1.00 52.56 86 GLN A C 1
ATOM 688 O O . GLN A 1 86 ? -34.866 10.839 43.040 1.00 52.56 86 GLN A O 1
ATOM 693 N N . ARG A 1 87 ? -33.461 9.748 44.409 1.00 47.59 87 ARG A N 1
ATOM 694 C CA . ARG A 1 87 ? -34.497 8.980 45.125 1.00 47.59 87 ARG A CA 1
ATOM 695 C C . ARG A 1 87 ? -34.495 9.262 46.618 1.00 47.59 87 ARG A C 1
ATOM 697 O O . ARG A 1 87 ? -33.391 9.327 47.195 1.00 47.59 87 ARG A O 1
#